Protein AF-A0A816EZS2-F1 (afdb_monomer_lite)

Foldseek 3Di:
DDADPNWAWDFDDDPPDDSVPTDTHTPVVDPDVVVVVVVVVPDDDDPDPPDDDDDDDDDDDDDDDDDDDDDDDDDDDDDDDDDDDDDDDDDDDCDPPVQQCPDVVVVVFAWDAFPDWDDDPNFIWTFTDTPPDPDTDTHTPVVCCVPPVVRVVVVCVVPPDDDPPPPDDD

InterPro domains:
  IPR000953 Chromo/chromo shadow domain [PS50013] (1-51)
  IPR000953 Chromo/chromo shadow domain [PS50013] (109-167)
  IPR000953 Chromo/chromo shadow domain [SM00298] (2-44)
  IPR000953 Chromo/chromo shadow domain [SM00298] (107-161)
  IPR008251 Chromo shadow domain [PF01393] (106-164)
  IPR008251 Chromo shadow domain [SM00300] (103-165)
  IPR016197 Chromo-like domain superfamily [SSF54160] (3-43)
  IPR016197 Chromo-like domain superfamily [SSF54160] (102-165)
  IPR023779 Chromo domain, conserved site [PS00598] (10-30)
  IPR023780 Chromo domain [PF00385] (2-39)
  IPR051219 Heterochromatin-associated chromo domain-containing protein [PTHR22812] (3-161)

Sequence (170 aa):
MKTKRGQNYYYLKWKNFDESENTWEPESHLDCPELISDFLANRPPKPVRISSSSASRSRRRLTRKRSEEDEENRQPSTSSTQLAQDQTHPSSGRRPRVELEQTGYSRGQIPEKIMGATDVHGELMFLIKWQGIEKTELVPARIVNTKSAQMVIKFYEDRLTWADQNVEDA

pLDDT: mean 74.51, std 23.74, range [30.08, 97.88]

Structure (mmCIF, N/CA/C/O backbone):
data_AF-A0A816EZS2-F1
#
_entry.id   AF-A0A816EZS2-F1
#
loop_
_atom_site.group_PDB
_atom_site.id
_atom_site.type_symbol
_atom_site.label_atom_id
_atom_site.label_alt_id
_atom_site.label_comp_id
_atom_site.label_asym_id
_atom_site.label_entity_id
_atom_site.label_seq_id
_atom_site.pdbx_PDB_ins_code
_atom_site.Cartn_x
_atom_site.Cartn_y
_atom_site.Cartn_z
_atom_site.occupancy
_atom_site.B_iso_or_equiv
_atom_site.auth_seq_id
_atom_site.auth_comp_id
_atom_site.auth_asym_id
_atom_site.auth_atom_id
_atom_site.pdbx_PDB_model_num
ATOM 1 N N . MET A 1 1 ? 17.138 5.727 -27.141 1.00 86.62 1 MET A N 1
ATOM 2 C CA . MET A 1 1 ? 18.467 5.296 -26.649 1.00 86.62 1 MET A CA 1
ATOM 3 C C . MET A 1 1 ? 19.498 6.424 -26.745 1.00 86.62 1 MET A C 1
ATOM 5 O O . MET A 1 1 ? 19.624 7.013 -27.818 1.00 86.62 1 MET A O 1
ATOM 9 N N . LYS A 1 2 ? 20.244 6.671 -25.659 1.00 90.75 2 LYS A N 1
ATOM 10 C CA . LYS A 1 2 ? 21.442 7.530 -25.531 1.00 90.75 2 LYS A CA 1
ATOM 11 C C . LYS A 1 2 ? 22.591 6.710 -24.912 1.00 90.75 2 LYS A C 1
ATOM 13 O O . LYS A 1 2 ? 22.316 5.694 -24.282 1.00 90.75 2 LYS A O 1
ATOM 18 N N . THR A 1 3 ? 23.840 7.163 -25.016 1.00 93.75 3 THR A N 1
ATOM 19 C CA . THR A 1 3 ? 25.006 6.491 -24.400 1.00 93.75 3 THR A CA 1
ATOM 20 C C . THR A 1 3 ? 25.773 7.477 -23.515 1.00 93.75 3 THR A C 1
ATOM 22 O O . THR A 1 3 ? 26.016 8.611 -23.928 1.00 93.75 3 THR A O 1
ATOM 25 N N . LYS A 1 4 ? 26.152 7.074 -22.296 1.00 92.44 4 LYS A N 1
ATOM 26 C CA . LYS A 1 4 ? 26.864 7.904 -21.305 1.00 92.44 4 LYS A CA 1
ATOM 27 C C . LYS A 1 4 ? 27.899 7.044 -20.576 1.00 92.44 4 LYS A C 1
ATOM 29 O O . LYS A 1 4 ? 27.534 6.061 -19.949 1.00 92.44 4 LYS A O 1
ATOM 34 N N . ARG A 1 5 ? 29.185 7.428 -20.633 1.00 91.44 5 ARG A N 1
ATOM 35 C CA . ARG A 1 5 ? 30.321 6.657 -20.065 1.00 91.44 5 ARG A CA 1
ATOM 36 C C . ARG A 1 5 ? 30.361 5.183 -20.531 1.00 91.44 5 ARG A C 1
ATOM 38 O O . ARG A 1 5 ? 30.645 4.296 -19.740 1.00 91.44 5 ARG A O 1
ATOM 45 N N . GLY A 1 6 ? 30.035 4.922 -21.798 1.00 91.19 6 GLY A N 1
ATOM 46 C CA . GLY A 1 6 ? 29.941 3.565 -22.361 1.00 91.19 6 GLY A CA 1
ATOM 47 C C . GLY A 1 6 ? 28.602 2.862 -22.109 1.00 91.19 6 GLY A C 1
ATOM 48 O O . GLY A 1 6 ? 28.165 2.103 -22.964 1.00 91.19 6 GLY A O 1
ATOM 49 N N . GLN A 1 7 ? 27.899 3.181 -21.018 1.00 89.81 7 GLN A N 1
ATOM 50 C CA . GLN A 1 7 ? 26.588 2.606 -20.720 1.00 89.81 7 GLN A CA 1
ATOM 51 C C . GLN A 1 7 ? 25.505 3.152 -21.661 1.00 89.81 7 GLN A C 1
ATOM 53 O O . GLN A 1 7 ? 25.359 4.371 -21.828 1.00 89.81 7 GLN A O 1
ATOM 58 N N . ASN A 1 8 ? 24.713 2.254 -22.241 1.00 91.56 8 ASN A N 1
ATOM 59 C CA . ASN A 1 8 ? 23.524 2.599 -23.012 1.00 91.56 8 ASN A CA 1
ATOM 60 C C . ASN A 1 8 ? 22.315 2.776 -22.088 1.00 91.56 8 ASN A C 1
ATOM 62 O O . ASN A 1 8 ? 22.177 2.069 -21.089 1.00 91.56 8 ASN A O 1
ATOM 66 N N . TYR A 1 9 ? 21.442 3.716 -22.446 1.00 93.94 9 TYR A N 1
ATOM 67 C CA . TYR A 1 9 ? 20.188 4.009 -21.756 1.00 93.94 9 TYR A CA 1
ATOM 68 C C . TYR A 1 9 ? 19.053 4.142 -22.767 1.00 93.94 9 TYR A C 1
ATOM 70 O O . TYR A 1 9 ? 19.202 4.855 -23.766 1.00 93.94 9 TYR A O 1
ATOM 78 N N . TYR A 1 10 ? 17.905 3.541 -22.486 1.00 93.69 10 TYR A N 1
ATOM 79 C CA . TYR A 1 10 ? 16.680 3.636 -23.280 1.00 93.69 10 TYR A CA 1
ATOM 80 C C . TYR A 1 10 ? 15.700 4.597 -22.602 1.00 93.69 10 TYR A C 1
ATOM 82 O O . TYR A 1 10 ? 15.902 4.974 -21.455 1.00 93.69 10 TYR A O 1
ATOM 90 N N . TYR A 1 11 ? 14.709 5.086 -23.344 1.00 94.44 11 TYR A N 1
ATOM 91 C CA . TYR A 1 11 ? 13.678 5.984 -22.817 1.00 94.44 11 TYR A CA 1
ATOM 92 C C . TYR A 1 11 ? 12.385 5.183 -22.824 1.00 94.44 11 TYR A C 1
ATOM 94 O O . TYR A 1 11 ? 11.951 4.775 -23.903 1.00 94.44 11 TYR A O 1
ATOM 102 N N . LEU A 1 12 ? 11.866 4.849 -21.645 1.00 93.44 12 LEU A N 1
ATOM 103 C CA . LEU A 1 12 ? 10.748 3.920 -21.519 1.00 93.44 12 LEU A CA 1
ATOM 104 C C . LEU A 1 12 ? 9.425 4.673 -21.459 1.00 93.44 12 LEU A C 1
ATOM 106 O O . LEU A 1 12 ? 9.293 5.630 -20.701 1.00 93.44 12 LEU A O 1
ATOM 110 N N . LYS A 1 13 ? 8.435 4.178 -22.207 1.00 93.81 13 LYS A N 1
ATOM 111 C CA . LYS A 1 13 ? 7.028 4.524 -22.010 1.00 93.81 13 LYS A CA 1
ATOM 112 C C . LYS A 1 13 ? 6.380 3.455 -21.141 1.00 93.81 13 LYS A C 1
ATOM 114 O O . LYS A 1 13 ? 6.129 2.344 -21.609 1.00 93.81 13 LYS A O 1
ATOM 119 N N . TRP A 1 14 ? 6.106 3.780 -19.883 1.00 91.44 14 TRP A N 1
ATOM 120 C CA . TRP A 1 14 ? 5.463 2.839 -18.969 1.00 91.44 14 TRP A CA 1
ATOM 121 C C . TRP A 1 14 ? 3.995 2.594 -19.369 1.00 91.44 14 TRP A C 1
ATOM 123 O O . TRP A 1 14 ? 3.283 3.504 -19.817 1.00 91.44 14 TRP A O 1
ATOM 133 N N . LYS A 1 15 ? 3.543 1.339 -19.234 1.00 87.69 15 LYS A N 1
ATOM 134 C CA . LYS A 1 15 ? 2.142 0.946 -19.460 1.00 87.69 15 LYS A CA 1
ATOM 135 C C . LYS A 1 15 ? 1.276 1.506 -18.329 1.00 87.69 15 LYS A C 1
ATOM 137 O O . LYS A 1 15 ? 1.658 1.391 -17.173 1.00 87.69 15 LYS A O 1
ATOM 142 N N . ASN A 1 16 ? 0.111 2.059 -18.665 1.00 89.62 16 ASN A N 1
ATOM 143 C CA . ASN A 1 16 ? -0.864 2.650 -17.730 1.00 89.62 16 ASN A CA 1
ATOM 144 C C . ASN A 1 16 ? -0.413 3.939 -17.000 1.00 89.62 16 ASN A C 1
ATOM 146 O O . ASN A 1 16 ? -1.114 4.392 -16.101 1.00 89.62 16 ASN A O 1
ATOM 150 N N . PHE A 1 17 ? 0.700 4.553 -17.415 1.00 89.44 17 PHE A N 1
ATOM 151 C CA 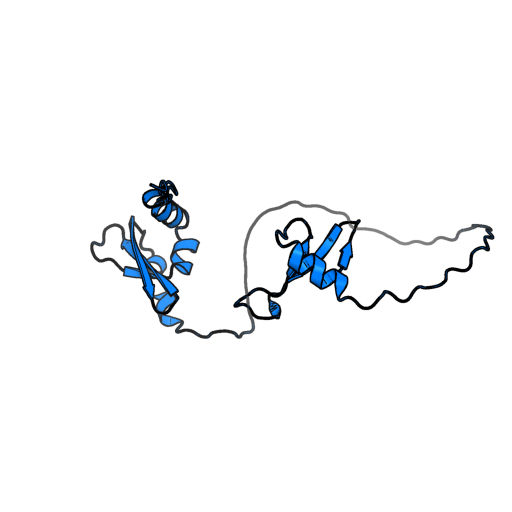. PHE A 1 17 ? 1.139 5.889 -16.981 1.00 89.44 17 PHE A CA 1
ATOM 152 C C . PHE A 1 17 ? 1.158 6.863 -18.168 1.00 89.44 17 PHE A C 1
ATOM 154 O O . PHE A 1 17 ? 1.166 6.425 -19.323 1.00 89.44 17 PHE A O 1
ATOM 161 N N . ASP A 1 18 ? 1.199 8.168 -17.906 1.00 92.94 18 ASP A N 1
ATOM 162 C CA . ASP A 1 18 ? 1.332 9.207 -18.934 1.00 92.94 18 ASP A CA 1
ATOM 163 C C . ASP A 1 18 ? 2.781 9.365 -19.433 1.00 92.94 18 ASP A C 1
ATOM 165 O O . ASP A 1 18 ? 3.721 8.795 -18.881 1.00 92.94 18 ASP A O 1
ATOM 169 N N . GLU A 1 19 ? 2.983 10.132 -20.511 1.00 91.12 19 GLU A N 1
ATOM 170 C CA . GLU A 1 19 ? 4.323 10.384 -21.078 1.00 91.12 19 GLU A CA 1
ATOM 171 C C . GLU A 1 19 ? 5.223 11.266 -20.191 1.00 91.12 19 GLU A C 1
ATOM 173 O O . GLU A 1 19 ? 6.437 11.307 -20.398 1.00 91.12 19 GLU A O 1
ATOM 178 N N . SER A 1 20 ? 4.659 11.931 -19.177 1.00 93.50 20 SER A N 1
ATOM 179 C CA . SER A 1 20 ? 5.416 12.637 -18.135 1.00 93.50 20 SER A CA 1
ATOM 180 C C . SER A 1 20 ? 6.283 11.695 -17.298 1.00 93.50 20 SER A C 1
ATOM 182 O O . SER A 1 20 ? 7.382 12.073 -16.898 1.00 93.50 20 SER A O 1
ATOM 184 N N . GLU A 1 21 ? 5.830 10.455 -17.098 1.00 92.44 21 GLU A N 1
ATOM 185 C CA . GLU A 1 21 ? 6.486 9.464 -16.235 1.00 92.44 21 GLU A CA 1
ATOM 186 C C . GLU A 1 21 ? 7.602 8.690 -16.958 1.00 92.44 21 GLU A C 1
ATOM 188 O O . GLU A 1 21 ? 8.190 7.761 -16.405 1.00 92.44 21 GLU A O 1
ATOM 193 N N . ASN A 1 22 ? 7.903 9.039 -18.212 1.00 93.75 22 ASN A N 1
ATOM 194 C CA . ASN A 1 22 ? 8.893 8.345 -19.028 1.00 93.75 22 ASN A CA 1
ATOM 195 C C . ASN A 1 22 ? 10.316 8.518 -18.464 1.00 93.75 22 ASN A C 1
ATOM 197 O O . ASN A 1 22 ? 10.892 9.612 -18.500 1.00 93.75 22 ASN A O 1
ATOM 201 N N . THR A 1 23 ? 10.929 7.426 -18.001 1.00 95.69 23 THR A N 1
ATOM 202 C CA . THR A 1 23 ? 12.277 7.431 -17.408 1.00 95.69 23 THR A CA 1
ATOM 203 C C . THR A 1 23 ? 13.366 7.001 -18.397 1.00 95.69 23 THR A C 1
ATOM 205 O O . THR A 1 23 ? 13.104 6.530 -19.507 1.00 95.69 23 THR A O 1
ATOM 208 N N . TRP A 1 24 ? 14.631 7.203 -18.007 1.00 96.00 24 TRP A N 1
ATOM 209 C CA . TRP A 1 24 ? 15.807 6.818 -18.792 1.00 96.00 24 TRP A CA 1
ATOM 210 C C . TRP A 1 24 ? 16.563 5.656 -18.140 1.00 96.00 24 TRP A C 1
ATOM 212 O O . TRP A 1 24 ? 17.592 5.878 -17.497 1.00 96.00 24 TRP A O 1
ATOM 222 N N . GLU A 1 25 ? 16.081 4.434 -18.343 1.00 94.50 25 GLU A N 1
ATOM 223 C CA . GLU A 1 25 ? 16.685 3.230 -17.765 1.00 94.50 25 GLU A CA 1
ATOM 224 C C . GLU A 1 25 ? 17.963 2.788 -18.498 1.00 94.50 25 GLU A C 1
ATOM 226 O O . GLU A 1 25 ? 18.046 2.914 -19.726 1.00 94.50 25 GLU A O 1
ATOM 231 N N . PRO A 1 26 ? 18.984 2.281 -17.780 1.00 94.38 26 PRO A N 1
ATOM 232 C CA . PRO A 1 26 ? 20.155 1.665 -18.387 1.00 94.38 26 PRO A CA 1
ATOM 233 C C . PRO A 1 26 ? 19.798 0.312 -19.013 1.00 94.38 26 PRO A C 1
ATOM 235 O O . PRO A 1 26 ? 18.931 -0.405 -18.531 1.00 94.38 26 PRO A O 1
ATOM 238 N N . GLU A 1 27 ? 20.532 -0.071 -20.055 1.00 91.44 27 GLU A N 1
ATOM 239 C CA . GLU A 1 27 ? 20.416 -1.370 -20.742 1.00 91.44 27 GLU A CA 1
ATOM 240 C C . GLU A 1 27 ? 20.470 -2.582 -19.792 1.00 91.44 27 GLU A C 1
ATOM 242 O O . GLU A 1 27 ? 19.784 -3.568 -20.015 1.00 91.44 27 GLU A O 1
ATOM 247 N N . SER A 1 28 ? 21.212 -2.475 -18.685 1.00 91.25 28 SER A N 1
ATOM 248 C CA . SER A 1 28 ? 21.332 -3.506 -17.646 1.00 91.25 28 SER A CA 1
ATOM 249 C C . SER A 1 28 ? 20.109 -3.662 -16.726 1.00 91.25 28 SER A C 1
ATOM 251 O O . SER A 1 28 ? 20.181 -4.442 -15.784 1.00 91.25 28 SER A O 1
ATOM 253 N N . HIS A 1 29 ? 19.028 -2.901 -16.934 1.00 90.50 29 HIS A N 1
ATOM 254 C CA . HIS A 1 29 ? 17.736 -3.064 -16.243 1.00 90.50 29 HIS A CA 1
ATOM 255 C C . HIS A 1 29 ? 16.635 -3.608 -17.184 1.00 90.50 29 HIS A C 1
ATOM 257 O O . HIS A 1 29 ? 15.458 -3.551 -16.833 1.00 90.50 29 HIS A O 1
ATOM 263 N N . LEU A 1 30 ? 16.974 -4.037 -18.410 1.00 89.00 30 LEU A N 1
ATOM 264 C CA . LEU A 1 30 ? 15.997 -4.296 -19.476 1.00 89.00 30 LEU A CA 1
ATOM 265 C C . LEU A 1 30 ? 16.051 -5.740 -19.988 1.00 89.00 30 LEU A C 1
ATOM 267 O O . LEU A 1 30 ? 16.691 -6.036 -20.997 1.00 89.00 30 LEU A O 1
ATOM 271 N N . ASP A 1 31 ? 15.290 -6.621 -19.343 1.00 88.56 31 ASP A N 1
ATOM 272 C CA . ASP A 1 31 ? 15.146 -8.035 -19.715 1.00 88.56 31 ASP A CA 1
ATOM 273 C C . ASP A 1 31 ? 14.220 -8.242 -20.939 1.00 88.56 31 ASP A C 1
ATOM 275 O O . ASP A 1 31 ? 13.283 -9.038 -20.923 1.00 88.56 31 ASP A O 1
ATOM 279 N N . CYS A 1 32 ? 14.442 -7.480 -22.017 1.00 85.69 32 CYS A N 1
ATOM 280 C CA . CYS A 1 32 ? 13.624 -7.498 -23.238 1.00 85.69 32 CYS A CA 1
ATOM 281 C C . CYS A 1 32 ? 14.459 -7.402 -24.540 1.00 85.69 32 CYS A C 1
ATOM 283 O O . CYS A 1 32 ? 14.288 -6.467 -25.332 1.00 85.69 32 CYS A O 1
ATOM 285 N N . PRO A 1 33 ? 15.365 -8.370 -24.801 1.00 86.56 33 PRO A N 1
ATOM 286 C CA . PRO A 1 33 ? 16.348 -8.290 -25.886 1.00 86.56 33 PRO A CA 1
ATOM 287 C C . PRO A 1 33 ? 15.737 -8.169 -27.290 1.00 86.56 33 PRO A C 1
ATOM 289 O O . PRO A 1 33 ? 16.303 -7.467 -28.124 1.00 86.56 33 PRO A O 1
ATOM 292 N N . GLU A 1 34 ? 14.579 -8.781 -27.558 1.00 88.19 34 GLU A N 1
ATOM 293 C CA . GLU A 1 34 ? 13.910 -8.692 -28.868 1.00 88.19 34 GLU A CA 1
ATOM 294 C C . GLU A 1 34 ? 13.409 -7.270 -29.159 1.00 88.19 34 GLU A C 1
ATOM 296 O O . GLU A 1 34 ? 13.742 -6.696 -30.192 1.00 88.19 34 GLU A O 1
ATOM 301 N N . LEU A 1 35 ? 12.715 -6.640 -28.202 1.00 86.25 35 LEU A N 1
ATOM 302 C CA . LEU A 1 35 ? 12.250 -5.251 -28.331 1.00 86.25 35 LEU A CA 1
ATOM 303 C C . LEU A 1 35 ? 13.416 -4.261 -28.472 1.00 86.25 35 LEU A C 1
ATOM 305 O O . LEU A 1 35 ? 13.302 -3.260 -29.181 1.00 86.25 35 LEU A O 1
ATOM 309 N N . ILE A 1 36 ? 14.547 -4.538 -27.815 1.00 87.25 36 ILE A N 1
ATOM 310 C CA . ILE A 1 36 ? 15.784 -3.767 -27.984 1.00 87.25 36 ILE A CA 1
ATOM 311 C C . ILE A 1 36 ? 16.360 -3.983 -29.390 1.00 87.25 36 ILE A C 1
ATOM 313 O O . ILE A 1 36 ? 16.713 -3.006 -30.049 1.00 87.25 36 ILE A O 1
ATOM 317 N N . SER A 1 37 ? 16.416 -5.227 -29.873 1.00 87.25 37 SER A N 1
ATOM 318 C CA . SER A 1 37 ? 16.892 -5.577 -31.216 1.00 87.25 37 SER A CA 1
ATOM 319 C C . SER A 1 37 ? 16.073 -4.881 -32.306 1.00 87.25 37 SER A C 1
ATOM 321 O O . SER A 1 37 ? 16.643 -4.164 -33.129 1.00 87.25 37 SER A O 1
ATOM 323 N N . ASP A 1 38 ? 14.743 -4.977 -32.259 1.00 89.44 38 ASP A N 1
ATOM 324 C CA . ASP A 1 38 ? 13.844 -4.319 -33.215 1.00 89.44 38 ASP A CA 1
ATOM 325 C C . ASP A 1 38 ? 13.966 -2.793 -33.158 1.00 89.44 38 ASP A C 1
ATOM 327 O O . ASP A 1 38 ? 14.032 -2.124 -34.197 1.00 89.44 38 ASP A O 1
ATOM 331 N N . PHE A 1 39 ? 14.067 -2.221 -31.952 1.00 88.38 39 PHE A N 1
ATOM 332 C CA . PHE A 1 39 ? 14.313 -0.791 -31.776 1.00 88.38 39 PHE A CA 1
ATOM 333 C C . PHE A 1 39 ? 15.678 -0.356 -32.331 1.00 88.38 39 PHE A C 1
ATOM 335 O O . PHE A 1 39 ? 15.815 0.795 -32.744 1.00 88.38 39 PHE A O 1
ATOM 342 N N . LEU A 1 40 ? 16.695 -1.225 -32.335 1.00 85.44 40 LEU A N 1
ATOM 343 C CA . LEU A 1 40 ? 18.024 -0.944 -32.888 1.00 85.44 40 LEU A CA 1
ATOM 344 C C . LEU A 1 40 ? 18.090 -1.142 -34.409 1.00 85.44 40 LEU A C 1
ATOM 346 O O . LEU A 1 40 ? 18.741 -0.337 -35.078 1.00 85.44 40 LEU A O 1
ATOM 350 N N . ALA A 1 41 ? 17.396 -2.146 -34.948 1.00 85.88 41 ALA A N 1
ATOM 351 C CA . ALA A 1 41 ? 17.321 -2.435 -36.378 1.00 85.88 41 ALA A CA 1
ATOM 352 C C . ALA A 1 41 ? 16.579 -1.333 -37.154 1.00 85.88 41 ALA A C 1
ATOM 354 O O . ALA A 1 41 ? 17.043 -0.887 -38.201 1.00 85.88 41 ALA A O 1
ATOM 355 N N . ASN A 1 42 ? 15.473 -0.820 -36.605 1.00 83.50 42 ASN A N 1
ATOM 356 C CA . ASN A 1 42 ? 14.624 0.186 -37.256 1.00 83.50 42 ASN A CA 1
ATOM 357 C C . ASN A 1 42 ? 15.131 1.639 -37.117 1.00 83.50 42 ASN A C 1
ATOM 359 O O . ASN A 1 42 ? 14.362 2.594 -37.256 1.00 83.50 42 ASN A O 1
ATOM 363 N N . ARG A 1 43 ? 16.421 1.856 -36.819 1.00 77.75 43 ARG A N 1
ATOM 364 C CA . ARG A 1 43 ? 16.977 3.211 -36.640 1.00 77.75 43 ARG A CA 1
ATOM 365 C C . ARG A 1 43 ? 17.519 3.754 -37.959 1.00 77.75 43 ARG A C 1
ATOM 367 O O . ARG A 1 43 ? 18.292 3.058 -38.616 1.00 77.75 43 ARG A O 1
ATOM 374 N N . PRO A 1 44 ? 17.227 5.019 -38.320 1.00 70.56 44 PRO A N 1
ATOM 375 C CA . PRO A 1 44 ? 17.873 5.638 -39.467 1.00 70.56 44 PRO A CA 1
ATOM 376 C C . PRO A 1 44 ? 19.398 5.659 -39.250 1.00 70.56 44 PRO A C 1
ATOM 378 O O . PRO A 1 44 ? 19.853 5.978 -38.141 1.00 70.56 44 PRO A O 1
ATOM 381 N N . PRO A 1 45 ? 20.204 5.319 -40.272 1.00 66.94 45 PRO A N 1
ATOM 382 C CA . PRO A 1 45 ? 21.651 5.253 -40.133 1.00 66.94 45 PRO A CA 1
ATOM 383 C C . PRO A 1 45 ? 22.213 6.622 -39.742 1.00 66.94 45 PRO A C 1
ATOM 385 O O . PRO A 1 45 ? 21.829 7.657 -40.290 1.00 66.94 45 PRO A O 1
ATOM 388 N N . LYS A 1 46 ? 23.153 6.637 -38.789 1.00 60.31 46 LYS A N 1
ATOM 389 C CA . LYS A 1 46 ? 23.855 7.870 -38.407 1.00 60.31 46 LYS A CA 1
ATOM 390 C C . LYS A 1 46 ? 24.572 8.429 -39.646 1.00 60.31 46 LYS A C 1
ATOM 392 O O . LYS A 1 46 ? 25.311 7.669 -40.273 1.00 60.31 46 LYS A O 1
ATOM 397 N N . PRO A 1 47 ? 24.424 9.724 -39.986 1.00 59.78 47 PRO A N 1
ATOM 398 C CA . PRO A 1 47 ? 25.107 10.300 -41.138 1.00 59.78 47 PRO A CA 1
ATOM 399 C C . PRO A 1 47 ? 26.623 10.187 -40.947 1.00 59.78 47 PRO A C 1
ATOM 401 O O . PRO A 1 47 ? 27.194 10.762 -40.015 1.00 59.78 47 PRO A O 1
ATOM 404 N N . VAL A 1 48 ? 27.269 9.409 -41.817 1.00 58.81 48 VAL A N 1
ATOM 405 C CA . VAL A 1 48 ? 28.699 9.105 -41.728 1.00 58.81 48 VAL A CA 1
ATOM 406 C C . VAL A 1 48 ? 29.491 10.365 -42.063 1.00 58.81 48 VAL A C 1
ATOM 408 O O . VAL A 1 48 ? 29.652 10.733 -43.225 1.00 58.81 48 VAL A O 1
ATOM 411 N N . ARG A 1 49 ? 29.998 11.049 -41.033 1.00 63.22 49 ARG A N 1
ATOM 412 C CA . ARG A 1 49 ? 30.917 12.175 -41.220 1.00 63.22 49 ARG A CA 1
ATOM 413 C C . ARG A 1 49 ? 32.261 11.628 -41.693 1.00 63.22 49 ARG A C 1
ATOM 415 O O . ARG A 1 49 ? 33.041 11.142 -40.880 1.00 63.22 49 ARG A O 1
ATOM 422 N N . ILE A 1 50 ? 32.514 11.710 -42.999 1.00 47.59 50 ILE A N 1
ATOM 423 C CA . ILE A 1 50 ? 33.786 11.320 -43.618 1.00 47.59 50 ILE A CA 1
ATOM 424 C C . ILE A 1 50 ? 34.906 12.171 -43.005 1.00 47.59 50 ILE A C 1
ATOM 426 O O . ILE A 1 50 ? 35.043 13.357 -43.301 1.00 47.59 50 ILE A O 1
ATOM 430 N N . SER A 1 51 ? 35.691 11.572 -42.112 1.00 49.62 51 SER A N 1
ATOM 431 C CA . SER A 1 51 ? 36.803 12.234 -41.436 1.00 49.62 51 SER A CA 1
ATOM 432 C C . SER A 1 51 ? 38.073 12.135 -42.279 1.00 49.62 51 SER A C 1
ATOM 434 O O . SER A 1 51 ? 38.873 11.215 -42.104 1.00 49.62 51 SER A O 1
ATOM 436 N N . SER A 1 52 ? 38.273 13.089 -43.190 1.00 45.00 52 SER A N 1
ATOM 437 C CA . SER A 1 52 ? 39.566 13.281 -43.855 1.00 45.00 52 SER A CA 1
ATOM 438 C C . SER A 1 52 ? 40.650 13.602 -42.819 1.00 45.00 52 SER A C 1
ATOM 440 O O . SER A 1 52 ? 40.474 14.476 -41.968 1.00 45.00 52 SER A O 1
ATOM 442 N N . SER A 1 53 ? 41.764 12.879 -42.875 1.00 46.09 53 SER A N 1
ATOM 443 C CA . SER A 1 53 ? 42.821 12.900 -41.861 1.00 46.09 53 SER A CA 1
ATOM 444 C C . SER A 1 53 ? 43.838 14.035 -42.029 1.00 46.09 53 SER A C 1
ATOM 446 O O . SER A 1 53 ? 44.166 14.408 -43.150 1.00 46.09 53 SER A O 1
ATOM 448 N N . SER A 1 54 ? 44.476 14.403 -40.911 1.00 43.31 54 SER A N 1
ATOM 449 C CA . SER A 1 54 ? 45.737 15.163 -40.807 1.00 43.31 54 SER A CA 1
ATOM 450 C C . SER A 1 54 ? 45.706 16.675 -41.083 1.00 43.31 54 SER A C 1
ATOM 452 O O . SER A 1 54 ? 45.643 17.122 -42.221 1.00 43.31 54 SER A O 1
ATOM 454 N N . ALA A 1 55 ? 45.944 17.454 -40.021 1.00 37.97 55 ALA A N 1
ATOM 455 C CA . ALA A 1 55 ? 47.144 18.296 -39.928 1.00 37.97 55 ALA A CA 1
ATOM 456 C C . ALA A 1 55 ? 47.366 18.744 -38.470 1.00 37.97 55 ALA A C 1
ATOM 458 O O . ALA A 1 55 ? 46.505 19.386 -37.872 1.00 37.97 55 ALA A O 1
ATOM 459 N N . SER A 1 56 ? 48.527 18.439 -37.888 1.00 45.94 56 SER A N 1
ATOM 460 C CA . SER A 1 56 ? 48.925 18.922 -36.559 1.00 45.94 56 SER A CA 1
ATOM 461 C C . SER A 1 56 ? 49.958 20.047 -36.674 1.00 45.94 56 SER A C 1
ATOM 463 O O . SER A 1 56 ? 50.893 19.959 -37.470 1.00 45.94 56 SER A O 1
ATOM 465 N N . ARG A 1 57 ? 49.832 21.108 -35.861 1.00 41.94 57 ARG A N 1
ATOM 466 C CA . ARG A 1 57 ? 50.910 22.090 -35.628 1.00 41.94 57 ARG A CA 1
ATOM 467 C C . ARG A 1 57 ? 50.741 22.811 -34.289 1.00 41.94 57 ARG A C 1
ATOM 469 O O . ARG A 1 57 ? 49.746 23.476 -34.038 1.00 41.94 57 ARG A O 1
ATOM 476 N N . SER A 1 58 ? 51.746 22.661 -33.431 1.00 43.66 58 SER A N 1
ATOM 477 C CA . SER A 1 58 ? 51.866 23.313 -32.119 1.00 43.66 58 SER A CA 1
ATOM 478 C C . SER A 1 58 ? 52.560 24.675 -32.238 1.00 43.66 58 SER A C 1
ATOM 480 O O . SER A 1 58 ? 53.439 24.805 -33.095 1.00 43.66 58 SER A O 1
ATOM 482 N N . ARG A 1 59 ? 52.263 25.630 -31.329 1.00 43.34 59 ARG A N 1
ATOM 483 C CA . ARG A 1 59 ? 53.292 26.405 -30.584 1.00 43.34 59 ARG A CA 1
ATOM 484 C C . ARG A 1 59 ? 52.752 27.383 -29.514 1.00 43.34 59 ARG A C 1
ATOM 486 O O . ARG A 1 59 ? 51.902 28.211 -29.790 1.00 43.34 59 ARG A O 1
ATOM 493 N N . ARG A 1 60 ? 53.465 27.364 -28.375 1.00 40.19 60 ARG A N 1
ATOM 494 C CA . ARG A 1 60 ? 53.831 28.469 -27.446 1.00 40.19 60 ARG A CA 1
ATOM 495 C C . ARG A 1 60 ? 52.798 29.108 -26.490 1.00 40.19 60 ARG A C 1
ATOM 497 O O . ARG A 1 60 ? 52.011 29.970 -26.848 1.00 40.19 60 ARG A O 1
ATOM 504 N N . ARG A 1 61 ? 53.002 28.772 -25.203 1.00 42.38 61 ARG A N 1
ATOM 505 C CA . ARG A 1 61 ? 52.635 29.523 -23.978 1.00 42.38 61 ARG A CA 1
ATOM 506 C C . ARG A 1 61 ? 53.491 30.800 -23.802 1.00 42.38 61 ARG A C 1
ATOM 508 O O . ARG A 1 61 ? 54.550 30.854 -24.426 1.00 42.38 61 ARG A O 1
ATOM 515 N N . LEU A 1 62 ? 53.077 31.689 -22.871 1.00 37.34 62 LEU A N 1
ATOM 516 C CA . LEU A 1 62 ? 53.770 32.811 -22.155 1.00 37.34 62 LEU A CA 1
ATOM 517 C C . LEU A 1 62 ? 52.912 34.109 -22.213 1.00 37.34 62 LEU A C 1
ATOM 519 O O . LEU A 1 62 ? 52.404 34.398 -23.286 1.00 37.34 62 LEU A O 1
ATOM 523 N N . THR A 1 63 ? 52.728 34.976 -21.195 1.00 33.69 63 THR A N 1
ATOM 524 C CA . THR A 1 63 ? 52.771 34.886 -19.703 1.00 33.69 63 THR A CA 1
ATOM 525 C C . THR A 1 63 ? 52.200 36.179 -19.068 1.00 33.69 63 THR A C 1
ATOM 527 O O . THR A 1 63 ? 52.418 37.239 -19.634 1.00 33.69 63 THR A O 1
ATOM 530 N N . ARG A 1 64 ? 51.644 36.097 -17.839 1.00 35.94 64 ARG A N 1
ATOM 531 C CA . ARG A 1 64 ? 51.531 37.163 -16.795 1.00 35.94 64 ARG A CA 1
ATOM 532 C C . ARG A 1 64 ? 50.942 38.557 -17.148 1.00 35.94 64 ARG A C 1
ATOM 534 O O . ARG A 1 64 ? 51.617 39.363 -17.776 1.00 35.94 64 ARG A O 1
ATOM 541 N N . LYS A 1 65 ? 49.897 38.960 -16.405 1.00 36.38 65 LYS A N 1
ATOM 542 C CA . LYS A 1 65 ? 50.022 39.953 -15.301 1.00 36.38 65 LYS A CA 1
ATOM 543 C C . LYS A 1 65 ? 48.953 39.682 -14.213 1.00 36.38 65 LYS A C 1
ATOM 545 O O . LYS A 1 65 ? 48.169 38.754 -14.385 1.00 36.38 65 LYS A O 1
ATOM 550 N N . ARG A 1 66 ? 49.016 40.390 -13.076 1.00 35.53 66 ARG A N 1
ATOM 551 C CA . ARG A 1 66 ? 48.304 40.144 -11.804 1.00 35.53 66 ARG A CA 1
ATOM 552 C C . ARG A 1 66 ? 47.798 41.458 -11.194 1.00 35.53 66 ARG A C 1
ATOM 554 O O . ARG A 1 66 ? 48.567 42.417 -11.161 1.00 35.53 66 ARG A O 1
ATOM 561 N N . SER A 1 67 ? 46.571 41.406 -10.691 1.00 36.94 67 SER A N 1
ATOM 562 C CA . SER A 1 67 ? 45.995 42.059 -9.502 1.00 36.94 67 SER A CA 1
ATOM 563 C C . SER A 1 67 ? 44.721 41.225 -9.201 1.00 36.94 67 SER A C 1
ATOM 565 O O . SER A 1 67 ? 44.110 40.745 -10.158 1.00 36.94 67 SER A O 1
ATOM 567 N N . GLU A 1 68 ? 44.385 40.795 -7.983 1.00 39.44 68 GLU A N 1
ATOM 568 C CA . GLU A 1 68 ? 44.303 41.525 -6.704 1.00 39.44 68 GLU A CA 1
ATOM 569 C C . GLU A 1 68 ? 43.274 42.672 -6.769 1.00 39.44 68 GLU A C 1
ATOM 571 O O . GLU A 1 68 ? 43.194 43.355 -7.793 1.00 39.44 68 GLU A O 1
ATOM 576 N N . GLU A 1 69 ? 42.440 42.906 -5.753 1.00 36.38 69 GLU A N 1
ATOM 577 C CA . GLU A 1 69 ? 42.244 42.171 -4.481 1.00 36.38 69 GLU A CA 1
ATOM 578 C C . GLU A 1 69 ? 40.832 41.526 -4.394 1.00 36.38 69 GLU A C 1
ATOM 580 O O . GLU A 1 69 ? 39.933 41.875 -5.160 1.00 36.38 69 GLU A O 1
ATOM 585 N N . ASP A 1 70 ? 40.516 40.770 -3.336 1.00 38.38 70 ASP A N 1
ATOM 586 C CA . ASP A 1 70 ? 40.709 39.312 -3.134 1.00 38.38 70 ASP A CA 1
ATOM 587 C C . ASP A 1 70 ? 39.725 38.905 -1.975 1.00 38.38 70 ASP A C 1
ATOM 589 O O . ASP A 1 70 ? 38.706 39.579 -1.850 1.00 38.38 70 ASP A O 1
ATOM 593 N N . GLU A 1 71 ? 39.966 37.851 -1.167 1.00 36.75 71 GLU A N 1
ATOM 594 C CA . GLU A 1 71 ? 39.304 37.438 0.114 1.00 36.75 71 GLU A CA 1
ATOM 595 C C . GLU A 1 71 ? 37.745 37.484 0.292 1.00 36.75 71 GLU A C 1
ATOM 597 O O . GLU A 1 71 ? 37.100 38.513 0.129 1.00 36.75 71 GLU A O 1
ATOM 602 N N . GLU A 1 72 ? 37.015 36.449 0.764 1.00 33.81 72 GLU A N 1
ATOM 603 C CA . GLU A 1 72 ? 37.337 35.055 1.167 1.00 33.81 72 GLU A CA 1
ATOM 604 C C . GLU A 1 72 ? 36.333 34.047 0.499 1.00 33.81 72 GLU A C 1
ATOM 606 O O . GLU A 1 72 ? 36.374 33.948 -0.722 1.00 33.81 72 GLU A O 1
ATOM 611 N N . ASN A 1 73 ? 35.402 33.249 1.072 1.00 34.81 73 ASN A N 1
ATOM 612 C CA . ASN A 1 73 ? 35.060 32.796 2.437 1.00 34.81 73 ASN A CA 1
ATOM 613 C C . ASN A 1 73 ? 34.782 31.270 2.483 1.00 34.81 73 ASN A C 1
ATOM 615 O O . ASN A 1 73 ? 34.188 30.730 1.543 1.00 34.81 73 ASN A O 1
ATOM 619 N N . ARG A 1 74 ? 35.231 30.550 3.533 1.00 36.00 74 ARG A N 1
ATOM 620 C CA . ARG A 1 74 ? 35.463 29.092 3.432 1.00 36.00 74 ARG A CA 1
ATOM 621 C C . ARG A 1 74 ? 34.816 28.178 4.500 1.00 36.00 74 ARG A C 1
ATOM 623 O O . ARG A 1 74 ? 35.437 27.868 5.511 1.00 36.00 74 ARG A O 1
ATOM 630 N N . GLN A 1 75 ? 33.721 27.509 4.096 1.00 39.72 75 GLN A N 1
ATOM 631 C CA . GLN A 1 75 ? 33.289 26.161 4.567 1.00 39.72 75 GLN A CA 1
ATOM 632 C C . GLN A 1 75 ? 32.901 26.053 6.076 1.00 39.72 75 GLN A C 1
ATOM 634 O O . GLN A 1 75 ? 32.882 27.067 6.763 1.00 39.72 75 GLN A O 1
ATOM 639 N N . PRO A 1 76 ? 32.625 24.855 6.655 1.00 46.38 76 PRO A N 1
ATOM 640 C CA . PRO A 1 76 ? 31.850 23.686 6.183 1.00 46.38 76 PRO A CA 1
ATOM 641 C C . PRO A 1 76 ? 30.717 23.239 7.156 1.00 46.38 76 PRO A C 1
ATOM 643 O O . PRO A 1 76 ? 30.748 23.526 8.348 1.00 46.38 76 PRO A O 1
ATOM 646 N N . SER A 1 77 ? 29.771 22.413 6.684 1.00 30.81 77 SER A N 1
ATOM 647 C CA . SER A 1 77 ? 29.064 21.334 7.438 1.00 30.81 77 SER A CA 1
ATOM 648 C C . SER A 1 77 ? 28.124 20.584 6.464 1.00 30.81 77 SER A C 1
ATOM 650 O O . SER A 1 77 ? 27.751 21.154 5.445 1.00 30.81 77 SER A O 1
ATOM 652 N N . THR A 1 78 ? 27.774 19.290 6.540 1.00 32.09 78 THR A N 1
ATOM 653 C CA . THR A 1 78 ? 27.620 18.273 7.613 1.00 32.09 78 THR A CA 1
ATOM 654 C C . THR A 1 78 ? 26.338 18.361 8.457 1.00 32.09 78 THR A C 1
ATOM 656 O O . THR A 1 78 ? 26.382 18.697 9.633 1.00 32.09 78 THR A O 1
ATOM 659 N N . SER A 1 79 ? 25.217 17.961 7.836 1.00 39.81 79 SER A N 1
ATOM 660 C CA . SER A 1 79 ? 24.101 17.177 8.418 1.00 39.81 79 SER A CA 1
ATOM 661 C C . SER A 1 79 ? 23.515 17.549 9.798 1.00 39.81 79 SER A C 1
ATOM 663 O O . SER A 1 79 ? 24.094 17.166 10.811 1.00 39.81 79 SER A O 1
ATOM 665 N N . SER A 1 80 ? 22.270 18.066 9.835 1.00 36.38 80 SER A N 1
ATOM 666 C CA . SER A 1 80 ? 21.131 17.471 10.590 1.00 36.38 80 SER A CA 1
ATOM 667 C C . SER A 1 80 ? 19.812 18.281 10.470 1.00 36.38 80 SER A C 1
ATOM 669 O O . SER A 1 80 ? 19.795 19.464 10.769 1.00 36.38 80 SER A O 1
ATOM 671 N N . THR A 1 81 ? 18.726 17.595 10.080 1.00 30.08 81 THR A N 1
ATOM 672 C CA . THR A 1 81 ? 17.289 17.710 10.477 1.00 30.08 81 THR A CA 1
ATOM 673 C C . THR A 1 81 ? 16.538 19.066 10.660 1.00 30.08 81 THR A C 1
ATOM 675 O O . THR A 1 81 ? 16.956 19.926 11.420 1.00 30.08 81 THR A O 1
ATOM 678 N N . GLN A 1 82 ? 15.282 19.082 10.155 1.00 40.50 82 GLN A N 1
ATOM 679 C CA . GLN A 1 82 ? 14.071 19.876 10.534 1.00 40.50 82 GLN A CA 1
ATOM 680 C C . GLN A 1 82 ? 13.616 21.087 9.666 1.00 40.50 82 GLN A C 1
ATOM 682 O O . GLN A 1 82 ? 14.304 22.090 9.582 1.00 40.50 82 GLN A O 1
ATOM 687 N N . LEU A 1 83 ? 12.386 20.950 9.113 1.00 35.94 83 LE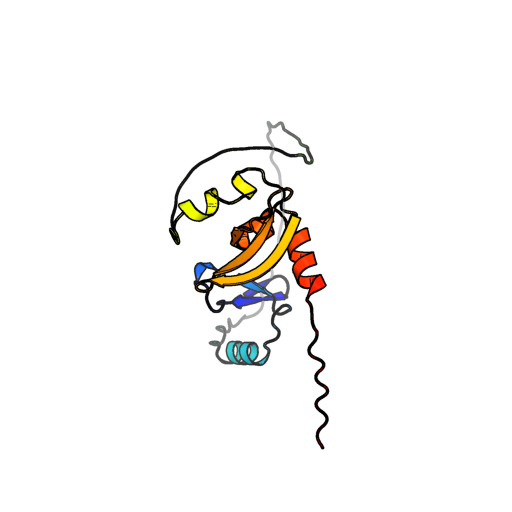U A N 1
ATOM 688 C CA . LEU A 1 83 ? 11.201 21.861 9.135 1.00 35.94 83 LEU A CA 1
ATOM 689 C C . LEU A 1 83 ? 11.335 23.363 8.725 1.00 35.94 83 LEU A C 1
ATOM 691 O O . LEU A 1 83 ? 12.238 24.040 9.185 1.00 35.94 83 LEU A O 1
ATOM 695 N N . ALA A 1 84 ? 10.406 24.007 7.984 1.00 40.78 84 ALA A N 1
ATOM 696 C CA . ALA A 1 84 ? 9.177 23.592 7.262 1.00 40.78 84 ALA A CA 1
ATOM 697 C C . ALA A 1 84 ? 8.630 24.730 6.330 1.00 40.78 84 ALA A C 1
ATOM 699 O O . ALA A 1 84 ? 9.161 25.833 6.373 1.00 40.78 84 ALA A O 1
ATOM 700 N N . GLN A 1 85 ? 7.513 24.470 5.608 1.00 40.00 85 GLN A N 1
ATOM 701 C CA . GLN A 1 85 ? 6.543 25.432 4.991 1.00 40.00 85 GLN A CA 1
ATOM 702 C C . GLN A 1 85 ? 6.975 26.247 3.733 1.00 40.00 85 GLN A C 1
ATOM 704 O O . GLN A 1 85 ? 8.145 26.576 3.595 1.00 40.00 85 GLN A O 1
ATOM 709 N N . ASP A 1 86 ? 6.098 26.657 2.787 1.00 39.38 86 ASP A N 1
ATOM 710 C CA . ASP A 1 86 ? 4.760 26.178 2.328 1.00 39.38 86 ASP A CA 1
ATOM 711 C C . ASP A 1 86 ? 4.358 26.848 0.961 1.00 39.38 86 ASP A C 1
ATOM 713 O O . ASP A 1 86 ? 4.855 27.930 0.665 1.00 39.38 86 ASP A O 1
ATOM 717 N N . GLN A 1 87 ? 3.414 26.254 0.197 1.00 45.50 87 GLN A N 1
ATOM 718 C CA . GLN A 1 87 ? 2.616 26.810 -0.953 1.00 45.50 87 GLN A CA 1
ATOM 719 C C . GLN A 1 87 ? 3.342 27.201 -2.273 1.00 45.50 87 GLN A C 1
ATOM 721 O O . GLN A 1 87 ? 4.492 27.616 -2.256 1.00 45.50 87 GLN A O 1
ATOM 726 N N . THR A 1 88 ? 2.767 27.125 -3.493 1.00 38.44 88 THR A N 1
ATOM 727 C CA . THR A 1 88 ? 1.535 26.516 -4.088 1.00 38.44 88 THR A CA 1
ATOM 728 C C . THR A 1 88 ? 1.813 26.251 -5.595 1.00 38.44 88 THR A C 1
ATOM 730 O O . THR A 1 88 ? 2.650 26.925 -6.184 1.00 38.44 88 THR A O 1
ATOM 733 N N . HIS A 1 89 ? 1.224 25.266 -6.293 1.00 42.16 89 HIS A N 1
ATOM 734 C CA . HIS A 1 89 ? -0.099 25.309 -6.964 1.00 42.16 89 HIS A CA 1
ATOM 735 C C . HIS A 1 89 ? -0.439 23.935 -7.633 1.00 42.16 89 HIS A C 1
ATOM 737 O O . HIS A 1 89 ? 0.422 23.057 -7.653 1.00 42.16 89 HIS A O 1
ATOM 743 N N . PRO A 1 90 ? -1.679 23.684 -8.127 1.00 51.31 90 PRO A N 1
ATOM 744 C CA . PRO A 1 90 ? -2.226 22.318 -8.252 1.00 51.31 90 PRO A CA 1
ATOM 745 C C . PRO A 1 90 ? -2.432 21.780 -9.687 1.00 51.31 90 PRO A C 1
ATOM 747 O O . PRO A 1 90 ? -2.620 22.564 -10.611 1.00 51.31 90 PRO A O 1
ATOM 750 N N . SER A 1 91 ? -2.567 20.446 -9.830 1.00 37.06 91 SER A N 1
ATOM 751 C CA . SER A 1 91 ? -3.714 19.760 -10.489 1.00 37.06 91 SER A CA 1
ATOM 752 C C . SER A 1 91 ? -3.381 18.382 -11.101 1.00 37.06 91 SER A C 1
ATOM 754 O O . SER A 1 91 ? -2.959 18.297 -12.251 1.00 37.06 91 SER A O 1
ATOM 756 N N . SER A 1 92 ? -3.772 17.299 -10.423 1.00 46.06 92 SER A N 1
ATOM 757 C CA . SER A 1 92 ? -4.364 16.120 -11.080 1.00 46.06 92 SER A CA 1
ATOM 758 C C . SER A 1 92 ? -5.303 15.384 -10.105 1.00 46.06 92 SER A C 1
ATOM 760 O O . SER A 1 92 ? -5.125 15.447 -8.890 1.00 46.06 92 SER A O 1
ATOM 762 N N . GLY A 1 93 ? -6.362 14.747 -10.622 1.00 41.28 93 GLY A N 1
ATOM 763 C CA . GLY A 1 93 ? -7.177 13.762 -9.891 1.00 41.28 93 GLY A CA 1
ATOM 764 C C . GLY A 1 93 ? -7.816 14.183 -8.554 1.00 41.28 93 GLY A C 1
ATOM 765 O O . GLY A 1 93 ? -7.559 13.546 -7.533 1.00 41.28 93 GLY A O 1
ATOM 766 N N . ARG A 1 94 ? -8.728 15.172 -8.532 1.00 52.00 94 ARG A N 1
ATOM 767 C CA . ARG A 1 94 ? -9.507 15.536 -7.321 1.00 52.00 94 ARG A CA 1
ATOM 768 C C . ARG A 1 94 ? -10.590 14.489 -6.966 1.00 52.00 94 ARG A C 1
ATOM 770 O O . ARG A 1 94 ? -11.780 14.795 -6.999 1.00 52.00 94 ARG A O 1
ATOM 777 N N . ARG A 1 95 ? -10.179 13.265 -6.594 1.00 55.94 95 ARG A N 1
ATOM 778 C CA . ARG A 1 95 ? -11.030 12.297 -5.862 1.00 55.94 95 ARG A CA 1
ATOM 779 C C . ARG A 1 95 ? -11.545 12.945 -4.553 1.00 55.94 95 ARG A C 1
ATOM 781 O O . ARG A 1 95 ? -10.913 13.892 -4.072 1.00 55.94 95 ARG A O 1
ATOM 788 N N . PRO A 1 96 ? -12.663 12.484 -3.955 1.00 44.72 96 PRO A N 1
ATOM 789 C CA . PRO A 1 96 ? -13.234 13.109 -2.759 1.00 44.72 96 PRO A CA 1
ATOM 790 C C . PRO A 1 96 ? -12.245 13.158 -1.582 1.00 44.72 96 PRO A C 1
ATOM 792 O O . PRO A 1 96 ? -11.964 12.155 -0.935 1.00 44.72 96 PRO A O 1
ATOM 795 N N . ARG A 1 97 ? -11.732 14.357 -1.270 1.00 49.59 97 ARG A N 1
ATOM 796 C CA . ARG A 1 97 ? -10.762 14.591 -0.178 1.00 49.59 97 ARG A CA 1
ATOM 797 C C . ARG A 1 97 ? -11.281 14.145 1.201 1.00 49.59 97 ARG A C 1
ATOM 799 O O . ARG A 1 97 ? -10.489 13.801 2.071 1.00 49.59 97 ARG A O 1
ATOM 806 N N . VAL A 1 98 ? -12.604 14.139 1.366 1.00 48.91 98 VAL A N 1
ATOM 807 C CA . VAL A 1 98 ? -13.334 13.879 2.618 1.00 48.91 98 VAL A CA 1
ATOM 808 C C . VAL A 1 98 ? -13.011 12.509 3.228 1.00 48.91 98 VAL A C 1
ATOM 810 O O . VAL A 1 98 ? -12.918 12.392 4.445 1.00 48.91 98 VAL A O 1
ATOM 813 N N . GLU A 1 99 ? -12.801 11.485 2.402 1.00 53.47 99 GLU A N 1
ATOM 814 C CA . GLU A 1 99 ? -12.657 10.095 2.861 1.00 53.47 99 GLU A CA 1
ATOM 815 C C . GLU A 1 99 ? -11.268 9.789 3.450 1.00 53.47 99 GLU A C 1
ATOM 817 O O . GLU A 1 99 ? -11.129 8.947 4.334 1.00 53.47 99 GLU A O 1
ATOM 822 N N . LEU A 1 100 ? -10.231 10.523 3.027 1.00 54.16 100 LEU A N 1
ATOM 823 C CA . LEU A 1 100 ? -8.864 10.325 3.522 1.00 54.16 100 LEU A CA 1
ATOM 824 C C . LEU A 1 100 ? -8.676 10.856 4.953 1.00 54.16 100 LEU A C 1
ATOM 826 O O . LEU A 1 100 ? -7.921 10.292 5.743 1.00 54.16 100 LEU A O 1
ATOM 830 N N . GLU A 1 101 ? -9.357 11.957 5.276 1.00 60.50 101 GLU A N 1
ATOM 831 C CA . GLU A 1 101 ? -9.154 12.717 6.513 1.00 60.50 101 GLU A CA 1
ATOM 832 C C . GLU A 1 101 ? -9.983 12.188 7.699 1.00 60.50 101 GLU A C 1
ATOM 834 O O . GLU A 1 101 ? -9.711 12.579 8.831 1.00 60.50 101 GLU A O 1
ATOM 839 N N . GLN A 1 102 ? -10.931 11.264 7.494 1.00 71.94 102 GLN A N 1
ATOM 840 C CA . GLN A 1 102 ? -11.857 10.792 8.545 1.00 71.94 102 GLN A CA 1
ATOM 841 C C . GLN A 1 102 ? -11.502 9.437 9.192 1.00 71.94 102 GLN A C 1
ATOM 843 O O . GLN A 1 102 ? -12.183 9.013 10.129 1.00 71.94 102 GLN A O 1
ATOM 848 N N . THR A 1 103 ? -10.439 8.768 8.736 1.00 85.69 103 THR A N 1
ATOM 849 C CA . THR A 1 103 ? -10.040 7.430 9.225 1.00 85.69 103 THR A CA 1
ATOM 850 C C . THR A 1 103 ? -9.548 7.426 10.682 1.00 85.69 103 THR A C 1
ATOM 852 O O . THR A 1 103 ? -9.199 8.468 11.243 1.00 85.69 103 THR A O 1
ATOM 855 N N . GLY A 1 104 ? -9.468 6.250 11.312 1.00 87.75 104 GLY A N 1
ATOM 856 C CA . GLY A 1 104 ? -8.965 6.081 12.684 1.00 87.75 104 GLY A CA 1
ATOM 857 C C . GLY A 1 104 ? -7.570 6.661 12.915 1.00 87.75 104 GLY A C 1
ATOM 858 O O . GLY A 1 104 ? -7.315 7.224 13.981 1.00 87.75 104 GLY A O 1
ATOM 859 N N . TYR A 1 105 ? -6.713 6.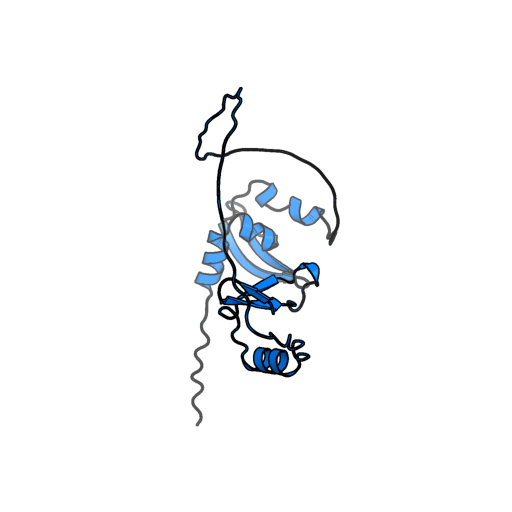667 11.889 1.00 89.69 105 TYR A N 1
ATOM 860 C CA . TYR A 1 105 ? -5.408 7.331 11.929 1.00 89.69 105 TYR A CA 1
ATOM 861 C C . TYR A 1 105 ? -5.505 8.839 12.193 1.00 89.69 105 TYR A C 1
ATOM 863 O O . TYR A 1 105 ? -4.698 9.372 12.953 1.00 89.69 105 TYR A O 1
ATOM 871 N N . SER A 1 106 ? -6.491 9.529 11.612 1.00 87.31 106 SER A N 1
ATOM 872 C CA . SER A 1 106 ? -6.737 10.955 11.875 1.00 87.31 106 SER A CA 1
ATOM 873 C C . SER A 1 106 ? -7.242 11.209 13.294 1.00 87.31 106 SER A C 1
ATOM 875 O O . SER A 1 106 ? -7.028 12.283 13.847 1.00 87.31 106 SER A O 1
ATOM 877 N N . ARG A 1 107 ? -7.891 10.208 13.899 1.00 90.44 107 ARG A N 1
ATOM 878 C CA . ARG A 1 107 ? -8.393 10.233 15.280 1.00 90.44 107 ARG A CA 1
ATOM 879 C C . ARG A 1 107 ? -7.336 9.787 16.305 1.00 90.44 107 ARG A C 1
ATOM 881 O O . ARG A 1 107 ? -7.672 9.601 17.470 1.00 90.44 107 ARG A O 1
ATOM 888 N N . GLY A 1 108 ? -6.086 9.572 15.880 1.00 89.88 108 GLY A N 1
ATOM 889 C CA . GLY A 1 108 ? -4.993 9.093 16.735 1.00 89.88 108 GLY A CA 1
ATOM 890 C C . GLY A 1 108 ? -5.145 7.642 17.211 1.00 89.88 108 GLY A C 1
ATOM 891 O O . GLY A 1 108 ? -4.478 7.244 18.162 1.00 89.88 108 GLY A O 1
ATOM 892 N N . GLN A 1 109 ? -6.023 6.850 16.587 1.00 93.06 109 GLN A N 1
ATOM 893 C CA . GLN A 1 109 ? -6.265 5.465 16.989 1.00 93.06 109 GLN A CA 1
ATOM 894 C C . GLN A 1 109 ? -5.094 4.574 16.565 1.00 93.06 109 GLN A C 1
ATOM 896 O O . GLN A 1 109 ? -4.642 4.612 15.419 1.00 93.06 109 GLN A O 1
ATOM 901 N N . ILE A 1 110 ? -4.618 3.748 17.496 1.00 94.19 110 ILE A N 1
ATOM 902 C CA . ILE A 1 110 ? -3.579 2.752 17.232 1.00 94.19 110 ILE A CA 1
ATOM 903 C C . ILE A 1 110 ? -4.243 1.564 16.514 1.00 94.19 110 ILE A C 1
ATOM 905 O O . ILE A 1 110 ? -5.206 1.004 17.046 1.00 94.19 110 ILE A O 1
ATOM 909 N N . PRO A 1 111 ? -3.790 1.165 15.312 1.00 95.88 111 PRO A N 1
ATOM 910 C CA . PRO A 1 111 ? -4.276 -0.051 14.675 1.00 95.88 111 PRO A CA 1
ATOM 911 C C . PRO A 1 111 ? -3.758 -1.273 15.446 1.00 95.88 111 PRO A C 1
ATOM 913 O O . PRO A 1 111 ? -2.607 -1.307 15.875 1.00 95.88 111 PRO A O 1
ATOM 916 N N . GLU A 1 112 ? -4.597 -2.292 15.599 1.00 96.12 112 GLU A N 1
ATOM 917 C CA . GLU A 1 112 ? -4.241 -3.557 16.250 1.00 96.12 112 GLU A CA 1
ATOM 918 C C . GLU A 1 112 ? -3.829 -4.611 15.213 1.00 96.12 112 GLU A C 1
ATOM 920 O O . GLU A 1 112 ? -2.771 -5.228 15.331 1.00 96.12 112 GLU A O 1
ATOM 925 N N . LYS A 1 113 ? -4.656 -4.811 14.176 1.00 96.31 113 LYS A N 1
ATOM 926 C CA . LYS A 1 113 ? -4.407 -5.790 13.109 1.00 96.31 113 LYS A CA 1
ATOM 927 C C . LYS A 1 113 ? -5.175 -5.443 11.830 1.00 96.31 113 LYS A C 1
ATOM 929 O O . LYS A 1 113 ? -6.315 -4.980 11.890 1.00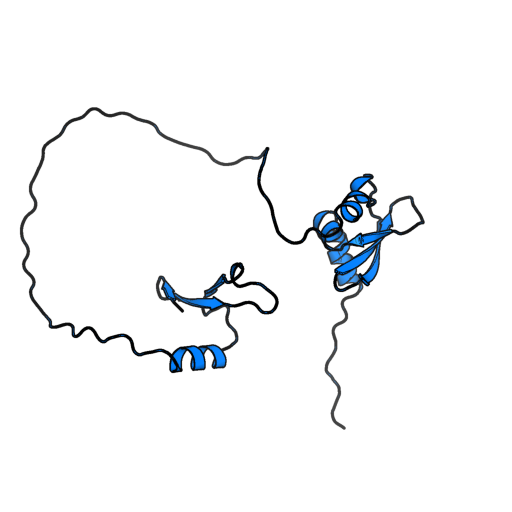 96.31 113 LYS A O 1
ATOM 934 N N . ILE A 1 114 ? -4.587 -5.746 10.671 1.00 97.75 114 ILE A N 1
ATOM 935 C CA . ILE A 1 114 ? -5.322 -5.827 9.401 1.00 97.75 114 ILE A CA 1
ATOM 936 C C . ILE A 1 114 ? -6.049 -7.180 9.353 1.00 97.75 114 ILE A C 1
ATOM 938 O O . ILE A 1 114 ? -5.426 -8.245 9.325 1.00 97.75 114 ILE A O 1
ATOM 942 N N . MET A 1 115 ? -7.379 -7.143 9.343 1.00 97.31 115 MET A N 1
ATOM 943 C CA . MET A 1 115 ? -8.235 -8.332 9.328 1.00 97.31 115 MET A CA 1
ATOM 944 C C . MET A 1 115 ? -8.322 -8.939 7.922 1.00 97.31 115 MET A C 1
ATOM 946 O O . MET A 1 115 ? -8.212 -10.155 7.752 1.00 97.31 115 MET A O 1
ATOM 950 N N . GLY A 1 116 ? -8.440 -8.091 6.900 1.00 97.06 116 GLY A N 1
ATOM 951 C CA . GLY A 1 116 ? -8.549 -8.487 5.498 1.00 97.06 116 GLY A CA 1
ATOM 952 C C . GLY A 1 116 ? -8.209 -7.341 4.548 1.00 97.06 116 GLY A C 1
ATOM 953 O O . GLY A 1 116 ? -7.967 -6.215 4.983 1.00 97.06 116 GLY A O 1
ATOM 954 N N . ALA A 1 117 ? -8.219 -7.641 3.255 1.00 97.25 117 ALA A N 1
ATOM 955 C CA . ALA A 1 117 ? -8.100 -6.670 2.176 1.00 97.25 117 ALA A CA 1
ATOM 956 C C . ALA A 1 117 ? -9.217 -6.911 1.153 1.00 97.25 117 ALA A C 1
ATOM 958 O O . ALA A 1 117 ? -9.686 -8.040 1.010 1.00 97.25 117 ALA A O 1
ATOM 959 N N . THR A 1 118 ? -9.628 -5.863 0.448 1.00 97.31 118 THR A N 1
ATOM 960 C CA . THR A 1 118 ? -10.578 -5.925 -0.668 1.00 97.31 118 THR A CA 1
ATOM 961 C C . THR A 1 118 ? -10.187 -4.893 -1.716 1.00 97.31 118 THR A C 1
ATOM 963 O O . THR A 1 118 ? -9.643 -3.842 -1.377 1.00 97.31 118 THR A O 1
ATOM 966 N N . ASP A 1 119 ? -10.484 -5.168 -2.982 1.00 96.44 119 ASP A N 1
ATOM 967 C CA . ASP A 1 119 ? -10.547 -4.107 -3.984 1.00 96.44 119 ASP A CA 1
ATOM 968 C C . ASP A 1 119 ? -11.873 -3.346 -3.845 1.00 96.44 119 ASP A C 1
ATOM 970 O O . ASP A 1 119 ? -12.907 -3.948 -3.540 1.00 96.44 119 ASP A O 1
ATOM 974 N N . VAL A 1 120 ? -11.842 -2.030 -4.054 1.00 91.25 120 VAL A N 1
ATOM 975 C CA . VAL A 1 120 ? -13.028 -1.183 -4.213 1.00 91.25 120 VAL A CA 1
ATOM 976 C C . VAL A 1 120 ? -12.777 -0.243 -5.391 1.00 91.25 120 VAL A C 1
ATOM 978 O O . VAL A 1 120 ? -12.031 0.727 -5.281 1.00 91.25 120 VAL A O 1
ATOM 981 N N . HIS A 1 121 ? -13.400 -0.531 -6.536 1.00 92.88 121 HIS A N 1
ATOM 982 C CA . HIS A 1 121 ? -13.249 0.238 -7.782 1.00 92.88 121 HIS A CA 1
ATOM 983 C C . HIS A 1 121 ? -11.785 0.398 -8.260 1.00 92.88 121 HIS A C 1
ATOM 985 O O . HIS A 1 121 ? -11.408 1.459 -8.767 1.00 92.88 121 HIS A O 1
ATOM 991 N N . GLY A 1 122 ? -10.949 -0.633 -8.101 1.00 92.19 122 GLY A N 1
ATOM 992 C CA . GLY A 1 122 ? -9.522 -0.582 -8.431 1.00 92.19 122 GLY A CA 1
ATOM 993 C C . GLY A 1 122 ? -8.653 0.123 -7.380 1.00 92.19 122 GLY A C 1
ATOM 994 O O . GLY A 1 122 ? -7.482 0.397 -7.648 1.00 92.19 122 GLY A O 1
ATOM 995 N N . GLU A 1 123 ? -9.202 0.476 -6.212 1.00 93.00 123 GLU A N 1
ATOM 996 C CA . GLU A 1 123 ? -8.438 0.960 -5.062 1.00 93.00 123 GLU A CA 1
ATOM 997 C C . GLU A 1 123 ? -8.409 -0.101 -3.949 1.00 93.00 123 GLU A C 1
ATOM 999 O O . GLU A 1 123 ? -9.441 -0.509 -3.417 1.00 93.00 123 GLU A O 1
ATOM 1004 N N . LEU A 1 124 ? -7.201 -0.540 -3.581 1.00 95.25 124 LEU A N 1
ATOM 1005 C CA . LEU A 1 124 ? -6.983 -1.515 -2.514 1.00 95.25 124 LEU A CA 1
ATOM 1006 C C . LEU A 1 124 ? -7.316 -0.908 -1.141 1.00 95.25 124 LEU A C 1
ATOM 1008 O O . LEU A 1 124 ? -6.676 0.051 -0.699 1.00 95.25 124 LEU A O 1
ATOM 1012 N N . MET A 1 125 ? -8.264 -1.524 -0.439 1.00 97.06 125 MET A N 1
ATOM 1013 C CA . MET A 1 125 ? -8.709 -1.150 0.903 1.00 97.06 125 MET A CA 1
ATOM 1014 C C . MET A 1 125 ? -8.350 -2.251 1.906 1.00 97.06 125 MET A C 1
ATOM 1016 O O . MET A 1 125 ? -8.583 -3.435 1.657 1.00 97.06 125 MET A O 1
ATOM 1020 N N . PHE A 1 126 ? -7.835 -1.870 3.073 1.00 97.56 126 PHE A N 1
ATOM 1021 C CA . PHE A 1 126 ? -7.602 -2.772 4.202 1.00 97.56 126 PHE A CA 1
ATOM 1022 C C . PHE A 1 126 ? -8.708 -2.632 5.248 1.00 97.56 126 PHE A C 1
ATOM 1024 O O . PHE A 1 126 ? -9.105 -1.520 5.590 1.00 97.56 126 PHE A O 1
ATOM 1031 N N . LEU A 1 127 ? -9.168 -3.753 5.803 1.00 97.19 127 LEU A N 1
ATOM 1032 C CA . LEU A 1 127 ? -10.095 -3.779 6.932 1.00 97.19 127 LEU A CA 1
ATOM 1033 C C . LEU A 1 127 ? -9.297 -3.772 8.243 1.00 97.19 127 LEU A C 1
ATOM 1035 O O . LEU A 1 127 ? -8.733 -4.793 8.639 1.00 97.19 127 LEU A O 1
ATOM 1039 N N . ILE A 1 128 ? -9.231 -2.618 8.902 1.00 97.12 128 ILE A N 1
ATOM 1040 C CA . ILE A 1 128 ? -8.448 -2.384 10.121 1.00 97.12 128 ILE A CA 1
ATOM 1041 C C . ILE A 1 128 ? -9.293 -2.668 11.364 1.00 97.12 128 ILE A C 1
ATOM 1043 O O . ILE A 1 128 ? -10.407 -2.157 11.485 1.00 97.12 128 ILE A O 1
ATOM 1047 N N . LYS A 1 129 ? -8.743 -3.432 12.314 1.00 96.56 129 LYS A N 1
ATOM 1048 C CA . LYS A 1 129 ? -9.181 -3.438 13.717 1.00 96.56 129 LYS A CA 1
ATOM 1049 C C . LYS A 1 129 ? -8.337 -2.430 14.501 1.00 96.56 129 LYS A C 1
ATOM 1051 O O . LYS A 1 129 ? -7.113 -2.435 14.366 1.00 96.56 129 LYS A O 1
ATOM 1056 N N . TRP A 1 130 ? -8.968 -1.600 15.329 1.00 95.69 130 TRP A N 1
ATOM 1057 C CA . TRP A 1 130 ? -8.292 -0.601 16.167 1.00 95.69 130 TRP A CA 1
ATOM 1058 C C . TRP A 1 130 ? -8.179 -1.081 17.616 1.00 95.69 130 TRP A C 1
ATOM 1060 O O . TRP A 1 130 ? -9.064 -1.770 18.122 1.00 95.69 130 TRP A O 1
ATOM 1070 N N . GLN A 1 131 ? -7.105 -0.701 18.303 1.00 94.62 131 GLN A N 1
ATOM 1071 C CA . GLN A 1 131 ? -6.879 -1.100 19.689 1.00 94.62 131 GLN A CA 1
ATOM 1072 C C . GLN A 1 131 ? -7.996 -0.559 20.595 1.00 94.62 131 GLN A C 1
ATOM 1074 O O . GLN A 1 131 ? -8.274 0.639 20.614 1.00 94.62 131 GLN A O 1
ATOM 1079 N N . GLY A 1 132 ? -8.641 -1.454 21.349 1.00 91.06 132 GLY A N 1
ATOM 1080 C CA . GLY A 1 132 ? -9.747 -1.106 22.249 1.00 91.06 132 GLY A CA 1
ATOM 1081 C C . GLY A 1 132 ? -11.092 -0.833 21.560 1.00 91.06 132 GLY A C 1
ATOM 1082 O O . GLY A 1 132 ? -12.035 -0.439 22.240 1.00 91.06 132 GLY A O 1
ATOM 1083 N N . ILE A 1 133 ? -11.211 -1.051 20.244 1.00 90.75 133 ILE A N 1
ATOM 1084 C CA . ILE A 1 133 ? -12.461 -0.880 19.491 1.00 90.75 133 ILE A CA 1
ATOM 1085 C C . ILE A 1 133 ? -12.750 -2.166 18.711 1.00 90.75 133 ILE A C 1
ATOM 1087 O O . ILE A 1 133 ? -11.995 -2.565 17.829 1.00 90.75 133 ILE A O 1
ATOM 1091 N N . GLU A 1 134 ? -13.872 -2.816 19.021 1.00 86.44 134 GLU A N 1
ATOM 1092 C CA . GLU A 1 134 ? -14.302 -4.046 18.340 1.00 86.44 134 GLU A CA 1
ATOM 1093 C C . GLU A 1 134 ? -14.694 -3.799 16.873 1.00 86.44 134 GLU A C 1
ATOM 1095 O O . GLU A 1 134 ? -14.413 -4.618 15.997 1.00 86.44 134 GLU A O 1
ATOM 1100 N N . LYS A 1 135 ? -15.301 -2.639 16.589 1.00 87.50 135 LYS A N 1
ATOM 1101 C CA . LYS A 1 135 ? -15.701 -2.239 15.238 1.00 87.50 135 LYS A CA 1
ATOM 1102 C C . LYS A 1 135 ? -14.481 -1.991 14.341 1.00 87.50 135 LYS A C 1
ATOM 1104 O O . LYS A 1 135 ? -13.636 -1.145 14.633 1.00 87.50 135 LYS A O 1
ATOM 1109 N N . THR A 1 136 ? -14.462 -2.666 13.196 1.00 94.12 136 THR A N 1
ATOM 1110 C CA . THR A 1 136 ? -13.478 -2.476 12.127 1.00 94.12 136 THR A CA 1
ATOM 1111 C C . THR A 1 136 ? -13.827 -1.310 11.190 1.00 94.12 136 THR A C 1
ATOM 1113 O O . THR A 1 136 ? -14.972 -0.855 11.118 1.00 94.12 136 THR A O 1
ATOM 1116 N N . GLU A 1 137 ? -12.828 -0.814 10.458 1.00 94.88 137 GLU A N 1
ATOM 1117 C CA . GLU A 1 137 ? -12.949 0.286 9.490 1.00 94.88 137 GLU A CA 1
ATOM 1118 C C . GLU A 1 137 ? -12.221 -0.072 8.184 1.00 94.88 137 GLU A C 1
ATOM 1120 O O . GLU A 1 137 ? -11.141 -0.661 8.230 1.00 94.88 137 GLU A O 1
ATOM 1125 N N . LEU A 1 138 ? -12.788 0.273 7.022 1.00 95.88 138 LEU A N 1
ATOM 1126 C CA . LEU A 1 138 ? -12.079 0.175 5.742 1.00 95.88 138 LEU A CA 1
ATOM 1127 C C . LEU A 1 138 ? -11.199 1.413 5.544 1.00 95.88 138 LEU A C 1
ATOM 1129 O O . LEU A 1 138 ? -11.686 2.539 5.599 1.00 95.88 138 LEU A O 1
ATOM 1133 N N . VAL A 1 139 ? -9.910 1.196 5.290 1.00 95.69 139 VAL A N 1
ATOM 1134 C CA . VAL A 1 139 ? -8.901 2.248 5.136 1.00 95.69 139 VAL A CA 1
ATOM 1135 C C . VAL A 1 139 ? -8.118 2.025 3.836 1.00 95.69 139 VAL A C 1
ATOM 1137 O O . VAL A 1 139 ? -7.599 0.923 3.637 1.00 95.69 139 VAL A O 1
ATOM 1140 N N . PRO A 1 140 ? -7.967 3.039 2.960 1.00 95.56 140 PRO A N 1
ATOM 1141 C CA . PRO A 1 140 ? -7.160 2.918 1.748 1.00 95.56 140 PRO A CA 1
ATOM 1142 C C . PRO A 1 140 ? -5.718 2.495 2.032 1.00 95.56 140 PRO A C 1
ATOM 1144 O O . PRO A 1 140 ? -5.042 3.098 2.872 1.00 95.56 140 PRO A O 1
ATOM 1147 N N . ALA A 1 141 ? -5.206 1.517 1.280 1.00 96.12 141 ALA A N 1
ATOM 1148 C CA . ALA A 1 141 ? -3.865 0.963 1.476 1.00 96.12 141 ALA A CA 1
ATOM 1149 C C . ALA A 1 141 ? -2.766 2.035 1.443 1.00 96.12 141 ALA A C 1
ATOM 1151 O O . ALA A 1 141 ? -1.849 2.002 2.256 1.00 96.12 141 ALA A O 1
ATOM 1152 N N . ARG A 1 142 ? -2.909 3.070 0.603 1.00 94.25 142 ARG A N 1
ATOM 1153 C CA . ARG A 1 142 ? -2.016 4.246 0.579 1.00 94.25 142 ARG A CA 1
ATOM 1154 C C . ARG A 1 142 ? -1.826 4.924 1.949 1.00 94.25 142 ARG A C 1
ATOM 1156 O O . ARG A 1 142 ? -0.724 5.386 2.246 1.00 94.25 142 ARG A O 1
ATOM 1163 N N . ILE A 1 143 ? -2.852 4.948 2.807 1.00 94.50 143 ILE A N 1
ATOM 1164 C CA . ILE A 1 143 ? -2.740 5.468 4.181 1.00 94.50 143 ILE A CA 1
ATOM 1165 C C . ILE A 1 143 ? -2.005 4.456 5.065 1.00 94.50 143 ILE A C 1
ATOM 1167 O O . ILE A 1 143 ? -1.025 4.813 5.717 1.00 94.50 143 ILE A O 1
ATOM 1171 N N . VAL A 1 144 ? -2.449 3.195 5.066 1.00 96.19 144 VAL A N 1
ATOM 1172 C CA . VAL A 1 144 ? -1.924 2.132 5.947 1.00 96.19 144 VAL A CA 1
ATOM 1173 C C . VAL A 1 144 ? -0.444 1.854 5.668 1.00 96.19 144 VAL A C 1
ATOM 1175 O O . VAL A 1 144 ? 0.348 1.775 6.603 1.00 96.19 144 VAL A O 1
ATOM 1178 N N . ASN A 1 145 ? -0.039 1.823 4.397 1.00 96.00 145 ASN A N 1
ATOM 1179 C CA . ASN A 1 145 ? 1.356 1.683 3.970 1.00 96.00 145 ASN A CA 1
ATOM 1180 C C . ASN A 1 145 ? 2.233 2.811 4.539 1.00 96.00 145 ASN A C 1
ATOM 1182 O O . ASN A 1 145 ? 3.354 2.565 4.968 1.00 96.00 145 ASN A O 1
ATOM 1186 N N . THR A 1 146 ? 1.710 4.041 4.594 1.00 94.56 146 THR A N 1
ATOM 1187 C CA . THR A 1 146 ? 2.441 5.214 5.106 1.00 94.56 146 THR A CA 1
ATOM 1188 C C . THR A 1 146 ? 2.458 5.271 6.638 1.00 94.56 146 THR A C 1
ATOM 1190 O O . THR A 1 146 ? 3.442 5.699 7.236 1.00 94.56 146 THR A O 1
ATOM 1193 N N . LYS A 1 147 ? 1.365 4.866 7.298 1.00 94.25 147 LYS A N 1
ATOM 1194 C CA . LYS A 1 147 ? 1.178 4.992 8.756 1.00 94.25 147 LYS A CA 1
ATOM 1195 C C . LYS A 1 147 ? 1.575 3.746 9.551 1.00 94.25 147 LYS A C 1
ATOM 1197 O O . LYS A 1 147 ? 1.762 3.834 10.762 1.00 94.25 147 LYS A O 1
ATOM 1202 N N . SER A 1 148 ? 1.643 2.577 8.919 1.00 95.06 148 SER A N 1
ATOM 1203 C CA . SER A 1 148 ? 1.796 1.278 9.591 1.00 95.0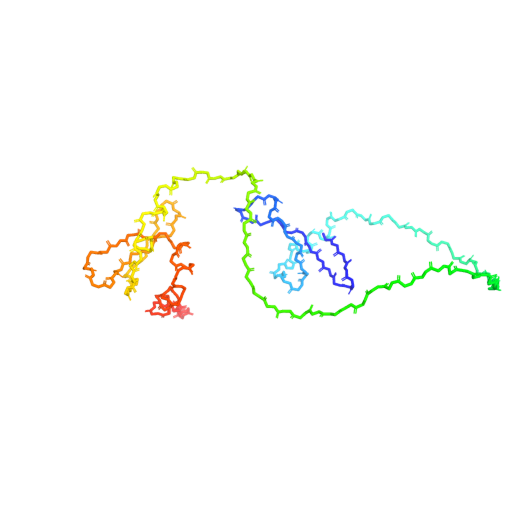6 148 SER A CA 1
ATOM 1204 C C . SER A 1 148 ? 2.425 0.210 8.684 1.00 95.06 148 SER A C 1
ATOM 1206 O O . SER A 1 148 ? 2.024 -0.951 8.734 1.00 95.06 148 SER A O 1
ATOM 1208 N N . ALA A 1 149 ? 3.430 0.578 7.877 1.00 96.50 149 ALA A N 1
ATOM 1209 C CA . ALA A 1 149 ? 4.113 -0.305 6.918 1.00 96.50 149 ALA A CA 1
ATOM 1210 C C . ALA A 1 149 ? 4.421 -1.718 7.457 1.00 96.50 149 ALA A C 1
ATOM 1212 O O . ALA A 1 149 ? 4.121 -2.706 6.797 1.00 96.50 149 ALA A O 1
ATOM 1213 N N . GLN A 1 150 ? 4.950 -1.823 8.680 1.00 97.06 150 GLN A N 1
ATOM 1214 C CA . GLN A 1 150 ? 5.301 -3.103 9.316 1.00 97.06 150 GLN A CA 1
ATOM 1215 C C . GLN A 1 150 ? 4.089 -4.028 9.539 1.00 97.06 150 GLN A C 1
ATOM 1217 O O . GLN A 1 150 ? 4.210 -5.244 9.441 1.00 97.06 150 GLN A O 1
ATOM 1222 N N . MET A 1 151 ? 2.898 -3.467 9.781 1.00 96.81 151 MET A N 1
ATOM 1223 C CA . MET A 1 151 ? 1.658 -4.243 9.879 1.00 96.81 151 MET A CA 1
ATOM 1224 C C . MET A 1 151 ? 1.186 -4.737 8.506 1.00 96.81 151 MET A C 1
ATOM 1226 O O . MET A 1 151 ? 0.652 -5.839 8.414 1.00 96.81 151 MET A O 1
ATOM 1230 N N . VAL A 1 152 ? 1.398 -3.945 7.449 1.00 97.81 152 VAL A N 1
ATOM 1231 C CA . VAL A 1 152 ? 1.086 -4.333 6.063 1.00 97.81 152 VAL A CA 1
ATOM 1232 C C . VAL A 1 152 ? 2.018 -5.447 5.590 1.00 97.81 152 VAL A C 1
ATOM 1234 O O . VAL A 1 152 ? 1.542 -6.439 5.050 1.00 97.81 152 VAL A O 1
ATOM 1237 N N . ILE A 1 153 ? 3.324 -5.311 5.844 1.00 97.88 153 ILE A N 1
ATOM 1238 C CA . ILE A 1 153 ? 4.336 -6.334 5.548 1.00 97.88 153 ILE A CA 1
ATOM 1239 C C . ILE A 1 153 ? 3.940 -7.648 6.227 1.00 97.88 153 ILE A C 1
ATOM 1241 O O . ILE A 1 153 ? 3.671 -8.626 5.532 1.00 97.88 153 ILE A O 1
ATOM 1245 N N . LYS A 1 154 ? 3.738 -7.631 7.553 1.00 97.19 154 LYS A N 1
ATOM 1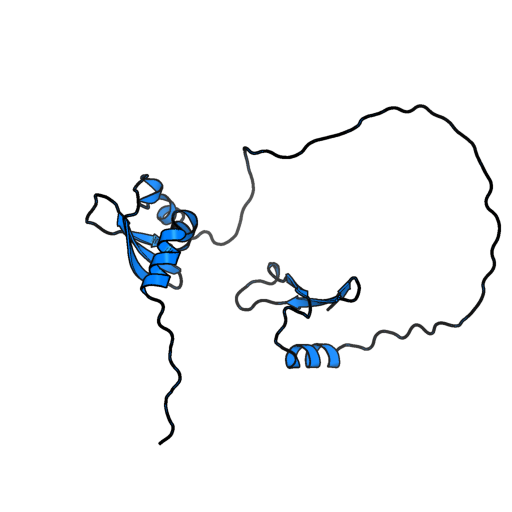246 C CA . LYS A 1 154 ? 3.302 -8.818 8.297 1.00 97.19 154 LYS A CA 1
ATOM 1247 C C . LYS A 1 154 ? 1.988 -9.414 7.780 1.00 97.19 154 LYS A C 1
ATOM 1249 O O . LYS A 1 154 ? 1.851 -10.628 7.714 1.00 97.19 154 LYS A O 1
ATOM 1254 N N . PHE A 1 155 ? 1.009 -8.586 7.415 1.00 97.50 155 PHE A N 1
ATOM 1255 C CA . PHE A 1 155 ? -0.265 -9.065 6.870 1.00 97.50 155 PHE A CA 1
ATOM 1256 C C . PHE A 1 155 ? -0.092 -9.878 5.579 1.00 97.50 155 PHE A C 1
ATOM 1258 O O . PHE A 1 155 ? -0.868 -10.808 5.360 1.00 97.50 155 PHE A O 1
ATOM 1265 N N . TYR A 1 156 ? 0.898 -9.539 4.747 1.00 96.94 156 TYR A N 1
ATOM 1266 C CA . TYR A 1 156 ? 1.241 -10.313 3.557 1.00 96.94 156 TYR A CA 1
ATOM 1267 C C . TYR A 1 156 ? 2.134 -11.516 3.880 1.00 96.94 156 TYR A C 1
ATOM 1269 O O . TYR A 1 156 ? 1.881 -12.585 3.339 1.00 96.94 156 TYR A O 1
ATOM 1277 N N . GLU A 1 157 ? 3.108 -11.391 4.786 1.00 95.69 157 GLU A N 1
ATOM 1278 C CA . GLU A 1 157 ? 3.942 -12.514 5.254 1.00 95.69 157 GLU A CA 1
ATOM 1279 C C . GLU A 1 157 ? 3.093 -13.639 5.874 1.00 95.69 157 GLU A C 1
ATOM 1281 O O . GLU A 1 157 ? 3.228 -14.793 5.476 1.00 95.69 157 GLU A O 1
ATOM 1286 N N . ASP A 1 158 ? 2.136 -13.294 6.750 1.00 94.31 158 ASP A N 1
ATOM 1287 C CA . ASP A 1 158 ? 1.147 -14.202 7.364 1.00 94.31 158 ASP A CA 1
ATOM 1288 C C . ASP A 1 158 ? 0.251 -14.926 6.313 1.00 94.31 158 ASP A C 1
ATOM 1290 O O . ASP A 1 158 ? -0.570 -15.768 6.684 1.00 94.31 158 ASP A O 1
ATOM 1294 N N . ARG A 1 159 ? 0.325 -14.561 5.019 1.00 92.75 159 ARG A N 1
ATOM 1295 C CA . ARG A 1 159 ? -0.586 -15.003 3.938 1.00 92.75 159 ARG A CA 1
ATOM 1296 C C . ARG A 1 159 ? 0.111 -15.375 2.622 1.00 92.75 159 ARG A C 1
ATOM 1298 O O . ARG A 1 159 ? -0.581 -15.670 1.647 1.00 92.75 159 ARG A O 1
ATOM 1305 N N . LEU A 1 160 ? 1.441 -15.336 2.553 1.00 94.00 160 LEU A N 1
ATOM 1306 C CA . LEU A 1 160 ? 2.179 -15.545 1.308 1.00 94.00 160 LEU A CA 1
ATOM 1307 C C . LEU A 1 160 ? 2.231 -17.038 0.956 1.00 94.00 160 LEU A C 1
ATOM 1309 O O . LEU A 1 160 ? 3.018 -17.796 1.516 1.00 94.00 160 LEU A O 1
ATOM 1313 N N . THR A 1 161 ? 1.401 -17.451 0.001 1.00 88.38 161 THR A N 1
ATOM 1314 C CA . THR A 1 161 ? 1.398 -18.811 -0.550 1.00 88.38 161 THR A CA 1
ATOM 1315 C C . THR A 1 161 ? 2.149 -18.854 -1.874 1.00 88.38 161 THR A C 1
ATOM 1317 O O . THR A 1 161 ? 1.749 -18.192 -2.835 1.00 88.38 161 THR A O 1
ATOM 1320 N N . TRP A 1 162 ? 3.199 -19.666 -1.945 1.00 88.62 162 TRP A N 1
ATOM 1321 C CA . TRP A 1 162 ? 3.854 -20.009 -3.205 1.00 88.62 162 TRP A CA 1
ATOM 1322 C C . TRP A 1 162 ? 2.997 -21.029 -3.960 1.00 88.62 162 TRP A C 1
ATOM 1324 O O . TRP A 1 162 ? 2.460 -21.959 -3.360 1.00 88.62 162 TRP A O 1
ATOM 1334 N N . ALA A 1 163 ? 2.834 -20.836 -5.268 1.00 82.81 163 ALA A N 1
ATOM 1335 C CA . ALA A 1 163 ? 2.157 -21.800 -6.124 1.00 82.81 163 ALA A CA 1
ATOM 1336 C C . ALA A 1 163 ? 3.185 -22.821 -6.626 1.00 82.81 163 ALA A C 1
ATOM 1338 O O . ALA A 1 163 ? 3.880 -22.559 -7.609 1.00 82.81 163 ALA A O 1
ATOM 1339 N N . ASP A 1 164 ? 3.286 -23.963 -5.945 1.00 71.81 164 ASP A N 1
ATOM 1340 C CA . ASP A 1 164 ? 4.144 -25.069 -6.374 1.00 71.81 164 ASP A CA 1
ATOM 1341 C C . ASP A 1 164 ? 3.644 -25.629 -7.715 1.00 71.81 164 ASP A C 1
ATOM 1343 O O . ASP A 1 164 ? 2.654 -26.359 -7.790 1.00 71.81 164 ASP A O 1
ATOM 1347 N N . GLN A 1 165 ? 4.336 -25.272 -8.799 1.00 65.50 165 GLN A N 1
ATOM 1348 C CA . GLN A 1 165 ? 4.080 -25.795 -10.141 1.00 65.50 165 GLN A CA 1
ATOM 1349 C C . GLN A 1 165 ? 4.666 -27.204 -10.297 1.00 65.50 165 GLN A C 1
ATOM 1351 O O . GLN A 1 165 ? 5.618 -27.409 -11.044 1.00 65.50 165 GLN A O 1
ATOM 1356 N N . ASN A 1 166 ? 4.073 -28.178 -9.604 1.00 58.19 166 ASN A N 1
ATOM 1357 C CA . ASN A 1 166 ? 4.279 -29.602 -9.871 1.00 58.19 166 ASN A CA 1
ATOM 1358 C C . ASN A 1 166 ? 2.939 -30.273 -10.204 1.00 58.19 166 ASN A C 1
ATOM 1360 O O . ASN A 1 166 ? 2.429 -31.111 -9.461 1.00 58.19 166 ASN A O 1
ATOM 1364 N N . VAL A 1 167 ? 2.349 -29.849 -11.325 1.00 60.53 167 VAL A N 1
ATOM 1365 C CA . VAL A 1 167 ? 1.355 -30.657 -12.038 1.00 60.53 167 VAL A CA 1
ATOM 1366 C C . VAL A 1 167 ? 2.156 -31.619 -12.904 1.00 60.53 167 VAL A C 1
ATOM 1368 O O . VAL A 1 167 ? 2.718 -31.213 -13.917 1.00 60.53 167 VAL A O 1
ATOM 1371 N N . GLU A 1 168 ? 2.280 -32.862 -12.453 1.00 59.81 168 GLU A N 1
ATOM 1372 C CA . GLU A 1 168 ? 2.972 -33.914 -13.196 1.00 59.81 168 GLU A CA 1
ATOM 1373 C C . GLU A 1 168 ? 2.092 -34.362 -14.373 1.00 59.81 168 GLU A C 1
ATOM 1375 O O . GLU A 1 168 ? 0.925 -34.705 -14.176 1.00 59.81 168 GLU A O 1
ATOM 1380 N N . ASP A 1 169 ? 2.642 -34.348 -15.591 1.00 54.44 169 ASP A N 1
ATOM 1381 C CA . ASP A 1 169 ? 1.980 -34.914 -16.771 1.00 54.44 169 ASP A CA 1
ATOM 1382 C C . ASP A 1 169 ? 1.883 -36.447 -16.631 1.00 54.44 169 ASP A C 1
ATOM 1384 O O . ASP A 1 169 ? 2.905 -37.124 -16.473 1.00 54.44 169 ASP A O 1
ATOM 1388 N N . ALA A 1 170 ? 0.661 -36.989 -16.713 1.00 54.94 170 ALA A N 1
ATOM 1389 C CA . ALA A 1 170 ? 0.342 -38.417 -16.589 1.00 54.94 170 ALA A CA 1
ATOM 1390 C C . ALA A 1 170 ? -0.829 -38.830 -17.503 1.00 54.94 170 ALA A C 1
ATOM 1392 O O . ALA A 1 170 ? -1.830 -38.077 -17.551 1.00 54.94 170 ALA A O 1
#

Organism: NCBI:txid1234261

Secondary structure (DSSP, 8-state):
-EEETTEEE-----TTS-GGG----BGGG---HHHHHHHHHTSPPP---------------------------------------------S----THHHHSSTTTTTPPEEEEEEEEEETTEEEEEEEETTEEEEEEEEHHHHHHHHHHHHHHHHHTT-----------

Radius of gyration: 29.79 Å; chains: 1; bounding box: 70×81×66 Å